Protein AF-A0A3Q9Q1N4-F1 (afdb_monomer)

Foldseek 3Di:
DVQLLVQLVVCCVVPVDDSLVSSQVSCVVVVANGNVRVVVVVVPPPPLPWQKAKEWAWAAAPVGDTDIDIDIDTFSDQLCQLAPQVQLCQDPQSVQWHQDPDSSYTYGPDHHHDPVRSVCSRVVVVVQSRCSRVPVDHGDPPPVVVDPPPPPPPDDDPDDDDDD

pLDDT: mean 85.51, std 15.5, range [40.5, 98.31]

Radius of gyration: 29.73 Å; Cα contacts (8 Å, |Δi|>4): 222; chains: 1; bounding box: 62×70×78 Å

Sequence (164 aa):
MSHIKRQAKAIKKRQGITHIQALNVAAIESGFQNFRHAQNQAEQPNTVPSYPVTLFGPWRDKDGLRGLEALTISLPKPWQEAIPRNRLAHSRYTHYFDIGAEPEMLASKRIHDSQDRARVVVCGAARTLIFAAATGLRESSGHSRAYPRERDHWWDYRSTSGDR

Mean predicted aligned error: 13.8 Å

Solvent-accessible surface area (backbone atoms only — not comparable to full-atom values): 9490 Å² total; per-residue (Å²): 114,71,66,41,60,53,47,12,55,55,44,20,71,74,69,71,51,54,62,69,58,18,32,29,52,30,19,40,80,68,76,28,93,26,41,67,54,44,48,51,59,68,69,43,73,85,66,68,59,69,33,63,36,36,34,37,19,38,20,37,37,92,89,68,54,68,52,70,44,72,49,76,48,75,30,79,51,58,63,58,78,40,49,44,75,92,50,29,69,58,35,98,35,35,43,47,43,44,77,41,97,45,91,49,26,33,31,39,81,53,74,27,70,27,66,67,56,14,45,54,39,43,56,42,26,50,51,52,51,54,48,12,56,76,68,72,52,73,77,62,88,50,73,78,69,78,48,83,81,80,85,72,84,87,79,83,83,83,82,90,82,87,88,133

Structure (mmCIF, N/CA/C/O backbone):
data_AF-A0A3Q9Q1N4-F1
#
_entry.id   AF-A0A3Q9Q1N4-F1
#
loop_
_atom_site.group_PDB
_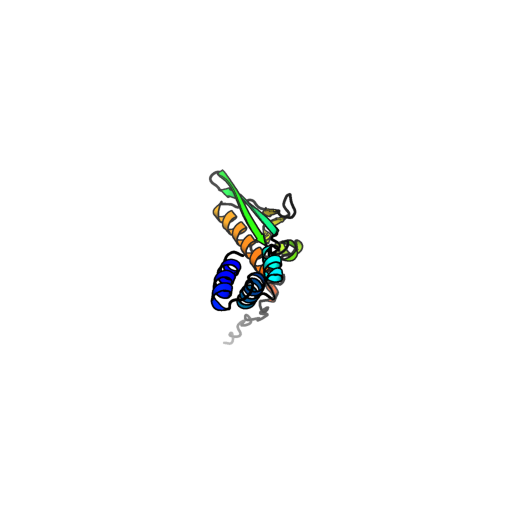atom_site.id
_atom_site.type_symbol
_atom_site.label_atom_id
_atom_site.label_alt_id
_atom_site.label_comp_id
_atom_site.label_asym_id
_atom_site.label_entity_id
_atom_site.label_seq_id
_atom_site.pdbx_PDB_ins_code
_atom_site.Cartn_x
_atom_site.Cartn_y
_atom_site.Cartn_z
_atom_site.occupancy
_atom_site.B_iso_or_equiv
_atom_site.auth_seq_id
_atom_site.auth_comp_id
_atom_site.auth_asym_id
_atom_site.auth_atom_id
_atom_site.pdbx_PDB_model_num
ATOM 1 N N . MET A 1 1 ? -23.160 8.244 19.758 1.00 75.88 1 MET A N 1
ATOM 2 C CA . MET A 1 1 ? -23.793 8.722 21.019 1.00 75.88 1 MET A CA 1
ATOM 3 C C . MET A 1 1 ? -25.280 9.089 20.913 1.00 75.88 1 MET A C 1
ATOM 5 O O . MET A 1 1 ? -25.992 8.942 21.902 1.00 75.88 1 MET A O 1
ATOM 9 N N . SER A 1 2 ? -25.785 9.570 19.768 1.00 81.56 2 SER A N 1
ATOM 10 C CA . SER A 1 2 ? -27.184 10.028 19.623 1.00 81.56 2 SER A CA 1
ATOM 11 C C . SER A 1 2 ? -28.241 8.938 19.877 1.00 81.56 2 SER A C 1
ATOM 13 O O . SER A 1 2 ? -29.259 9.215 20.509 1.00 81.56 2 SER A O 1
ATOM 15 N N . HIS A 1 3 ? -27.980 7.695 19.456 1.00 88.06 3 HIS A N 1
ATOM 16 C CA . HIS A 1 3 ? -28.878 6.550 19.656 1.00 88.06 3 HIS A CA 1
ATOM 17 C C . HIS A 1 3 ? -29.141 6.242 21.142 1.00 88.06 3 HIS A C 1
ATOM 19 O O . HIS A 1 3 ? -30.293 6.246 21.572 1.00 88.06 3 HIS A O 1
ATOM 25 N N . ILE A 1 4 ? -28.078 6.079 21.941 1.00 90.31 4 ILE A N 1
ATOM 26 C CA . ILE A 1 4 ? -28.155 5.754 23.379 1.00 90.31 4 ILE A CA 1
ATOM 27 C C . ILE A 1 4 ? -28.922 6.840 24.147 1.00 90.31 4 ILE A C 1
ATOM 29 O O . ILE A 1 4 ? -29.797 6.540 24.957 1.00 90.31 4 ILE A O 1
ATOM 33 N N . LYS A 1 5 ? -28.667 8.123 23.847 1.00 92.44 5 LYS A N 1
ATOM 34 C CA . LYS A 1 5 ? -29.381 9.249 24.479 1.00 92.44 5 LYS A CA 1
ATOM 35 C C . LYS A 1 5 ? -30.879 9.253 24.146 1.00 92.44 5 LYS A C 1
ATOM 37 O O . LYS A 1 5 ? -31.697 9.586 25.003 1.00 92.44 5 LYS A O 1
ATOM 42 N N . ARG A 1 6 ? -31.253 8.884 22.915 1.00 93.00 6 ARG A N 1
ATOM 43 C CA . ARG A 1 6 ? -32.658 8.771 22.487 1.00 93.00 6 ARG A CA 1
ATOM 44 C C . ARG A 1 6 ? -33.354 7.590 23.167 1.00 93.00 6 ARG A C 1
ATOM 46 O O . ARG A 1 6 ? -34.452 7.760 23.689 1.00 93.00 6 ARG A O 1
ATOM 53 N N . GLN A 1 7 ? -32.697 6.435 23.219 1.00 93.44 7 GLN A N 1
ATOM 54 C CA . GLN A 1 7 ? -33.197 5.229 23.882 1.00 93.44 7 GLN A CA 1
ATOM 55 C C . GLN A 1 7 ? -33.397 5.450 25.389 1.00 93.44 7 GLN A C 1
ATOM 57 O O . GLN A 1 7 ? -34.455 5.127 25.924 1.00 93.44 7 GLN A O 1
ATOM 62 N N . ALA A 1 8 ? -32.468 6.143 26.052 1.00 93.56 8 ALA A N 1
ATOM 63 C CA . ALA A 1 8 ? -32.595 6.505 27.463 1.00 93.56 8 ALA A CA 1
ATOM 64 C C . ALA A 1 8 ? -33.837 7.366 27.765 1.00 93.56 8 ALA A C 1
ATOM 66 O O . ALA A 1 8 ? -34.435 7.227 28.831 1.00 93.56 8 ALA A O 1
ATOM 67 N N . LYS A 1 9 ? -34.278 8.238 26.843 1.00 93.75 9 LYS A N 1
ATOM 68 C CA . LYS A 1 9 ? -35.530 9.006 27.018 1.00 93.75 9 LYS A CA 1
ATOM 69 C C . LYS A 1 9 ? -36.765 8.102 26.994 1.00 93.75 9 LYS A C 1
ATOM 71 O O . LYS A 1 9 ? -37.673 8.303 27.798 1.00 93.75 9 LYS A O 1
ATOM 76 N N . ALA A 1 10 ? -36.787 7.111 26.104 1.00 93.00 10 ALA A N 1
ATOM 77 C CA . ALA A 1 10 ? -37.876 6.140 26.028 1.00 93.00 10 ALA A CA 1
ATOM 78 C C . ALA A 1 10 ? -37.920 5.246 27.280 1.00 93.00 10 ALA A C 1
ATOM 80 O O . ALA A 1 10 ? -38.983 5.078 27.877 1.00 93.00 10 ALA A O 1
ATOM 81 N N . ILE A 1 11 ? -36.761 4.757 27.733 1.00 91.19 11 ILE A N 1
ATOM 82 C CA . ILE A 1 11 ? -36.628 3.925 28.939 1.00 91.19 11 ILE A CA 1
ATOM 83 C C . ILE A 1 11 ? -37.041 4.699 30.192 1.00 91.19 11 ILE A C 1
ATOM 85 O O . ILE A 1 11 ? -37.837 4.195 30.981 1.00 91.19 11 ILE A O 1
ATOM 89 N N . LYS A 1 12 ? -36.587 5.953 30.339 1.00 94.94 12 LYS A N 1
ATOM 90 C CA . LYS A 1 12 ? -36.992 6.837 31.443 1.00 94.94 12 LYS A CA 1
ATOM 91 C C . LYS A 1 12 ? -38.518 6.934 31.547 1.00 94.94 12 LYS A C 1
ATOM 93 O O . LYS A 1 12 ? -39.067 6.804 32.635 1.00 94.94 12 LYS A O 1
ATOM 98 N N . LYS A 1 13 ? -39.203 7.140 30.413 1.00 92.62 13 LYS A N 1
ATOM 99 C CA . LYS A 1 13 ? -40.669 7.254 30.362 1.00 92.62 13 LYS A CA 1
ATOM 100 C C . LYS A 1 13 ? -41.369 5.928 30.680 1.00 92.62 13 LYS A C 1
ATOM 102 O O . LYS A 1 13 ? -42.399 5.941 31.339 1.00 92.62 13 LYS A O 1
ATOM 107 N N . ARG A 1 14 ? -40.822 4.801 30.214 1.00 93.06 14 ARG A N 1
ATOM 108 C CA . ARG A 1 14 ? -41.412 3.465 30.396 1.00 93.06 14 ARG A CA 1
ATOM 109 C C . ARG A 1 14 ? -41.246 2.920 31.816 1.00 93.06 14 ARG A C 1
ATOM 111 O O . ARG A 1 14 ? -42.146 2.253 32.304 1.00 93.06 14 ARG A O 1
ATOM 118 N N . GLN A 1 15 ? -40.094 3.156 32.439 1.00 90.44 15 GLN A N 1
ATOM 119 C CA . GLN A 1 15 ? -39.708 2.516 33.703 1.00 90.44 15 GLN A CA 1
ATOM 120 C C . GLN A 1 15 ? -39.749 3.467 34.908 1.00 90.44 15 GLN A C 1
ATOM 122 O O . GLN A 1 15 ? -39.537 3.025 36.030 1.00 90.44 15 GLN A O 1
ATOM 127 N N . GLY A 1 16 ? -39.978 4.769 34.702 1.00 90.69 16 GLY A N 1
ATOM 128 C CA . GLY A 1 16 ? -40.052 5.750 35.793 1.00 90.69 16 GLY A CA 1
ATOM 129 C C . GLY A 1 16 ? -38.727 5.993 36.529 1.00 90.69 16 GLY A C 1
ATOM 130 O O . GLY A 1 16 ? -38.717 6.619 37.583 1.00 90.69 16 GLY A O 1
ATOM 131 N N . ILE A 1 17 ? -37.605 5.512 35.989 1.00 92.50 17 ILE A N 1
ATOM 132 C CA . ILE A 1 17 ? -36.277 5.624 36.606 1.00 92.50 17 ILE A CA 1
ATOM 133 C C . ILE A 1 17 ? -35.620 6.984 36.344 1.00 92.50 17 ILE A C 1
ATOM 135 O O . ILE A 1 17 ? -36.025 7.750 35.465 1.00 92.50 17 ILE A O 1
ATOM 139 N N . THR A 1 18 ? -34.550 7.290 37.082 1.00 94.06 18 THR A N 1
ATOM 140 C CA . THR A 1 18 ? -33.777 8.520 36.856 1.00 94.06 18 THR A CA 1
ATOM 141 C C . THR A 1 18 ? -33.098 8.507 35.481 1.00 94.06 18 THR A C 1
ATOM 143 O O . THR A 1 18 ? -32.787 7.456 34.919 1.00 94.06 18 THR A O 1
ATOM 146 N N . HIS A 1 19 ? -32.830 9.689 34.914 1.00 92.19 19 HIS A N 1
ATOM 147 C CA . HIS A 1 19 ? -32.224 9.775 33.579 1.00 92.19 19 HIS A CA 1
ATOM 148 C C . HIS A 1 19 ? -30.829 9.130 33.513 1.00 92.19 19 HIS A C 1
ATOM 150 O O . HIS A 1 19 ? -30.496 8.503 32.512 1.00 92.19 19 HIS A O 1
ATOM 156 N N . ILE A 1 20 ? -30.045 9.238 34.591 1.00 92.38 20 ILE A N 1
ATOM 157 C CA . ILE A 1 20 ? -28.706 8.641 34.700 1.00 92.38 20 ILE A CA 1
ATOM 158 C C . ILE A 1 20 ? -28.796 7.109 34.667 1.00 92.38 20 ILE A C 1
ATOM 160 O O . ILE A 1 20 ? -28.056 6.463 33.928 1.00 92.38 20 ILE A O 1
ATOM 164 N N . GLN A 1 21 ? -29.747 6.524 35.402 1.00 93.56 21 GLN A N 1
ATOM 165 C CA . GLN A 1 21 ? -29.999 5.081 35.357 1.00 93.56 21 GLN A CA 1
ATOM 166 C C . GLN A 1 21 ? -30.467 4.644 33.965 1.00 93.56 21 GLN A C 1
ATOM 168 O O . GLN A 1 21 ? -29.947 3.671 33.428 1.00 93.56 21 GLN A O 1
ATOM 173 N N . ALA A 1 22 ? -31.365 5.404 33.332 1.00 95.12 22 ALA A N 1
ATOM 174 C CA . ALA A 1 22 ? -31.833 5.107 31.980 1.00 95.12 22 ALA A CA 1
ATOM 175 C C . ALA A 1 22 ? -30.711 5.151 30.926 1.00 95.12 22 ALA A C 1
ATOM 177 O O . ALA A 1 22 ? -30.739 4.368 29.980 1.00 95.12 22 ALA A O 1
ATOM 178 N N . LEU A 1 23 ? -29.714 6.031 31.083 1.00 94.75 23 LEU A N 1
ATOM 179 C CA . LEU A 1 23 ? -28.527 6.066 30.220 1.00 94.75 23 LEU A CA 1
ATOM 180 C C . LEU A 1 23 ? -27.662 4.814 30.382 1.00 94.75 23 LEU A C 1
ATOM 182 O O . LE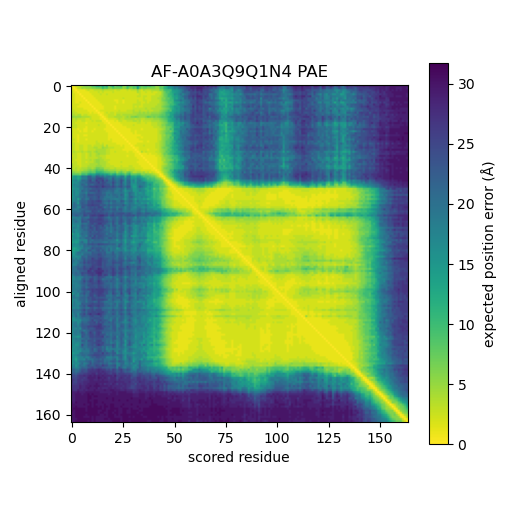U A 1 23 ? -27.192 4.277 29.382 1.00 94.75 23 LEU A O 1
ATOM 186 N N . ASN A 1 24 ? -27.478 4.333 31.615 1.00 94.38 24 ASN A N 1
ATOM 187 C CA . ASN A 1 24 ? -26.752 3.088 31.864 1.00 94.38 24 ASN A CA 1
ATOM 188 C C . ASN A 1 24 ? -27.489 1.878 31.283 1.00 94.38 24 ASN A C 1
ATOM 190 O O . ASN A 1 24 ? -26.862 1.079 30.598 1.00 94.38 24 ASN A O 1
ATOM 194 N N . VAL A 1 25 ? -28.807 1.781 31.478 1.00 94.12 25 VAL A N 1
ATOM 195 C CA . VAL A 1 25 ? -29.623 0.700 30.899 1.00 94.12 25 VAL A CA 1
ATOM 196 C C . VAL A 1 25 ? -29.559 0.731 29.370 1.00 94.12 25 VAL A C 1
ATOM 198 O O . VAL A 1 25 ? -29.261 -0.286 28.756 1.00 94.12 25 VAL A O 1
ATOM 201 N N . ALA A 1 26 ? -29.728 1.903 28.747 1.00 94.75 26 ALA A N 1
ATOM 202 C CA . ALA A 1 26 ? -29.617 2.049 27.293 1.00 94.75 26 ALA A CA 1
ATOM 203 C C . ALA A 1 26 ? -28.226 1.667 26.757 1.00 94.75 26 ALA A C 1
ATOM 205 O O . ALA A 1 26 ? -28.109 1.107 25.667 1.00 94.75 26 ALA A O 1
ATOM 206 N N . ALA A 1 27 ? -27.163 1.990 27.501 1.00 93.44 27 ALA A N 1
ATOM 207 C CA . ALA A 1 27 ? -25.799 1.623 27.140 1.00 93.44 27 ALA A CA 1
ATOM 208 C C . ALA A 1 27 ? -25.581 0.104 27.228 1.00 93.44 27 ALA A C 1
ATOM 210 O O . ALA A 1 27 ? -25.001 -0.465 26.306 1.00 93.44 27 ALA A O 1
ATOM 211 N N . ILE A 1 28 ? -26.107 -0.546 28.270 1.00 93.75 28 ILE A N 1
ATOM 212 C CA . ILE A 1 28 ? -26.064 -2.006 28.439 1.00 93.75 28 ILE A CA 1
ATOM 213 C C . ILE A 1 28 ? -26.848 -2.715 27.333 1.00 93.75 28 ILE A C 1
ATOM 215 O O . ILE A 1 28 ? -26.313 -3.620 26.699 1.00 93.75 28 ILE A O 1
ATOM 219 N N . GLU A 1 29 ? -28.059 -2.251 27.016 1.00 93.00 29 GLU A N 1
ATOM 220 C CA . GLU A 1 29 ? -28.855 -2.766 25.888 1.00 93.00 29 GLU A CA 1
ATOM 221 C C . GLU A 1 29 ? -28.150 -2.584 24.532 1.00 93.00 29 GLU A C 1
ATOM 223 O O . GLU A 1 29 ? -28.404 -3.335 23.595 1.00 93.00 29 GLU A O 1
ATOM 228 N N . SER A 1 30 ? -27.247 -1.605 24.426 1.00 88.31 30 SER A N 1
ATOM 229 C CA . SER A 1 30 ? -26.423 -1.362 23.235 1.00 88.31 30 SER A CA 1
ATOM 230 C C . SER A 1 30 ? -25.083 -2.119 23.249 1.00 88.31 30 SER A C 1
ATOM 232 O O . SER A 1 30 ? -24.252 -1.876 22.378 1.00 88.31 30 SER A O 1
ATOM 234 N N . GLY A 1 31 ? -24.847 -3.007 24.224 1.00 89.00 31 GLY A N 1
ATOM 235 C CA . GLY A 1 31 ? -23.641 -3.841 24.313 1.00 89.00 31 GLY A CA 1
ATOM 236 C C . GLY A 1 31 ? -22.452 -3.217 25.054 1.00 89.00 31 GLY A C 1
ATOM 237 O O . GLY A 1 31 ? -21.351 -3.759 25.004 1.00 89.00 31 GLY A O 1
ATOM 238 N N . PHE A 1 32 ? -22.637 -2.094 25.752 1.00 90.94 32 PHE A N 1
ATOM 239 C CA . PHE A 1 32 ? -21.587 -1.466 26.561 1.00 90.94 32 PHE A CA 1
ATOM 240 C C . PHE A 1 32 ? -21.735 -1.822 28.041 1.00 90.94 32 PHE A C 1
ATOM 242 O O . PHE A 1 32 ? -22.837 -1.986 28.544 1.00 90.94 32 PHE A O 1
ATOM 249 N N . GLN A 1 33 ? -20.636 -1.840 28.794 1.00 91.00 33 GLN A N 1
ATOM 250 C CA . GLN A 1 33 ? -20.694 -2.152 30.227 1.00 91.00 33 GLN A CA 1
ATOM 251 C C . GLN A 1 33 ? -21.479 -1.107 31.049 1.00 91.00 33 GLN A C 1
ATOM 253 O O . GLN A 1 33 ? -22.135 -1.445 32.030 1.00 91.00 33 GLN A O 1
ATOM 258 N N . ASN A 1 34 ? -21.390 0.173 30.675 1.00 93.31 34 ASN A N 1
ATOM 259 C CA . ASN A 1 34 ? -22.136 1.289 31.264 1.00 93.31 34 ASN A CA 1
ATOM 260 C C . ASN A 1 34 ? -22.062 2.524 30.342 1.00 93.31 34 ASN A C 1
ATOM 262 O O . ASN A 1 34 ? -21.364 2.514 29.323 1.00 93.31 34 ASN A O 1
ATOM 266 N N . PHE A 1 35 ? -22.762 3.610 30.690 1.00 90.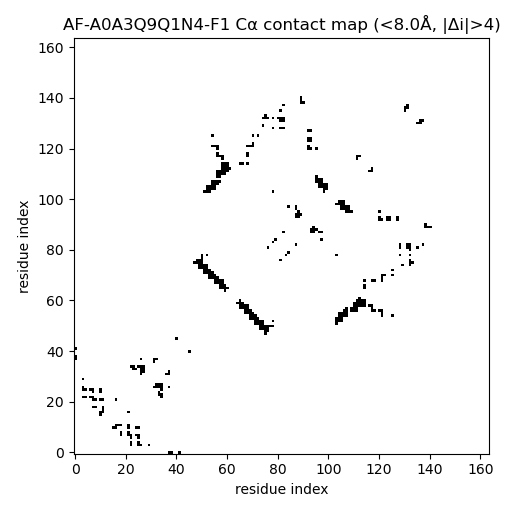50 35 PHE A N 1
ATOM 267 C CA . PHE A 1 35 ? -22.778 4.827 29.870 1.00 90.50 35 PHE A CA 1
ATOM 268 C C . PHE A 1 35 ? -21.397 5.488 29.758 1.00 90.50 35 PHE A C 1
ATOM 270 O O . PHE A 1 35 ? -21.043 5.979 28.689 1.00 90.50 35 PHE A O 1
ATOM 277 N N . ARG A 1 36 ? -20.584 5.440 30.822 1.00 90.69 36 ARG A N 1
ATOM 278 C CA . ARG A 1 36 ? -19.209 5.962 30.808 1.00 90.69 36 ARG A CA 1
ATOM 279 C C . ARG A 1 36 ? -18.303 5.145 29.885 1.00 90.69 36 ARG A C 1
ATOM 281 O O . ARG A 1 36 ? -17.511 5.724 29.161 1.00 90.69 36 ARG A O 1
ATOM 288 N N . HIS A 1 37 ? -18.456 3.823 29.850 1.00 88.81 37 HIS A N 1
ATOM 289 C CA . HIS A 1 37 ? -17.760 2.937 28.919 1.00 88.81 37 HIS A CA 1
ATOM 290 C C . HIS A 1 37 ? -18.155 3.244 27.472 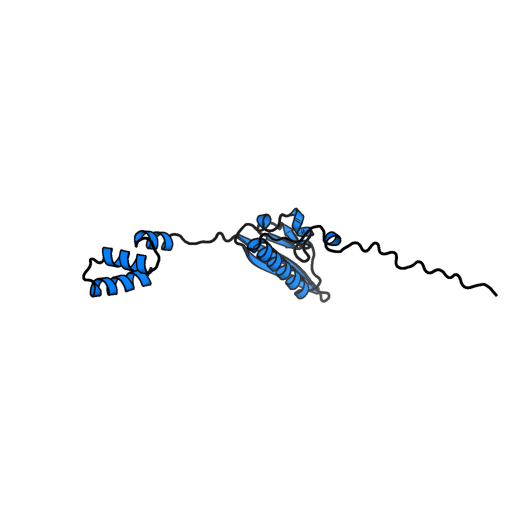1.00 88.81 37 HIS A C 1
ATOM 292 O O . HIS A 1 37 ? -17.288 3.372 26.615 1.00 88.81 37 HIS A O 1
ATOM 298 N N . ALA A 1 38 ? -19.450 3.443 27.208 1.00 87.50 38 ALA A N 1
ATOM 299 C CA . ALA A 1 38 ? -19.917 3.867 25.894 1.00 87.50 38 ALA A CA 1
ATOM 300 C C . ALA A 1 38 ? -19.317 5.223 25.491 1.00 87.50 38 ALA A C 1
ATOM 302 O O . ALA A 1 38 ? -18.894 5.393 24.351 1.00 87.50 38 ALA A O 1
ATOM 303 N N . GLN A 1 39 ? -19.273 6.185 26.419 1.00 88.56 39 GLN A N 1
ATOM 304 C CA . GLN A 1 39 ? -18.685 7.505 26.193 1.00 88.56 39 GLN A CA 1
ATOM 305 C C . GLN A 1 39 ? -17.183 7.408 25.910 1.00 88.56 39 GLN A C 1
ATOM 307 O O . GLN A 1 39 ? -16.740 7.914 24.886 1.00 88.56 39 GLN A O 1
ATOM 312 N N . ASN A 1 40 ? -16.436 6.667 26.728 1.00 85.75 40 ASN A N 1
ATOM 313 C CA . ASN A 1 40 ? -15.012 6.425 26.524 1.00 85.75 40 ASN A CA 1
ATOM 314 C C . ASN A 1 40 ? -14.732 5.758 25.168 1.00 85.75 40 ASN A C 1
ATOM 316 O O . ASN A 1 40 ? -13.796 6.155 24.493 1.00 85.75 40 ASN A O 1
ATOM 320 N N . GLN A 1 41 ? -15.543 4.787 24.732 1.00 82.19 41 GLN A N 1
ATOM 321 C CA . GLN A 1 41 ? -15.380 4.165 23.410 1.00 82.19 41 GLN A CA 1
ATOM 322 C C . GLN A 1 41 ? -15.793 5.071 22.242 1.00 82.19 41 GLN A C 1
ATOM 324 O O . GLN A 1 41 ? -15.348 4.861 21.121 1.00 82.19 41 GLN A O 1
ATOM 329 N N . ALA A 1 42 ? -16.657 6.061 22.473 1.00 79.25 42 ALA A N 1
ATOM 330 C CA . ALA A 1 42 ? -16.993 7.060 21.461 1.00 79.25 42 ALA A CA 1
ATOM 331 C C . ALA A 1 42 ? -15.954 8.190 21.384 1.00 79.25 42 ALA A C 1
ATOM 333 O O . ALA A 1 42 ? -15.821 8.818 20.336 1.00 79.25 42 ALA A O 1
ATOM 334 N N . GLU A 1 43 ? -15.268 8.467 22.494 1.00 75.56 43 GLU A N 1
ATOM 335 C CA . GLU A 1 43 ? -14.196 9.461 22.609 1.00 75.56 43 GLU A CA 1
ATOM 336 C C . GLU A 1 43 ? -12.827 8.888 22.238 1.00 75.56 43 GLU A C 1
ATOM 338 O O . GLU A 1 43 ? -11.964 9.638 21.794 1.00 75.56 43 GLU A O 1
ATOM 343 N N . GLN A 1 44 ? -12.629 7.575 22.368 1.00 65.75 44 GLN A N 1
ATOM 344 C CA . GLN A 1 44 ? -11.519 6.879 21.736 1.00 65.75 44 GLN A CA 1
ATOM 345 C C . GLN A 1 44 ? -11.838 6.762 20.248 1.00 65.75 44 GLN A C 1
ATOM 347 O O . GLN A 1 44 ? -12.706 5.969 19.872 1.00 65.75 44 GLN A O 1
ATOM 352 N N . PRO A 1 45 ? -11.165 7.513 19.361 1.00 57.19 45 PRO A N 1
ATOM 353 C CA . PRO A 1 45 ? -11.184 7.122 17.974 1.00 57.19 45 PRO A CA 1
ATOM 354 C C . PRO A 1 45 ? -10.595 5.711 17.932 1.00 57.19 45 PRO A C 1
ATOM 356 O O . PRO A 1 45 ? -9.431 5.501 18.267 1.00 57.19 45 PRO A O 1
ATOM 359 N N . ASN A 1 46 ? -11.380 4.732 17.486 1.00 55.91 46 ASN A N 1
ATOM 360 C CA . ASN A 1 46 ? -10.832 3.525 16.874 1.00 55.91 46 ASN A CA 1
ATOM 361 C C . ASN A 1 46 ? -10.136 3.938 15.562 1.00 55.91 46 ASN A C 1
ATOM 363 O O . ASN A 1 46 ? -10.504 3.503 14.474 1.00 55.91 46 ASN A O 1
ATOM 367 N N . THR A 1 47 ? -9.159 4.845 15.634 1.00 61.38 47 THR A N 1
ATOM 368 C CA . THR A 1 47 ? -8.189 5.083 14.579 1.00 61.38 47 THR A CA 1
ATOM 369 C C . THR A 1 47 ? -7.305 3.862 14.596 1.00 61.38 47 THR A C 1
ATOM 371 O O . THR A 1 47 ? -6.283 3.820 15.278 1.00 61.38 47 THR A O 1
ATOM 374 N N . VAL A 1 48 ? -7.752 2.832 13.879 1.00 67.62 48 VAL A N 1
ATOM 375 C CA . VAL A 1 48 ? -6.855 1.786 13.413 1.00 67.62 48 VAL A CA 1
ATOM 376 C C . VAL A 1 48 ? -5.654 2.520 12.812 1.00 67.62 48 VAL A C 1
ATOM 378 O O . VAL A 1 48 ? -5.869 3.375 11.944 1.00 67.62 48 VAL A O 1
ATOM 381 N N . PRO A 1 49 ? -4.428 2.280 13.306 1.00 74.69 49 PRO A N 1
ATOM 382 C CA . PRO A 1 49 ? -3.241 2.917 12.766 1.00 74.69 49 PRO A CA 1
ATOM 383 C C . PRO A 1 49 ? -3.227 2.772 11.241 1.00 74.69 49 PRO A C 1
ATOM 385 O O . PRO A 1 49 ? -3.317 1.665 10.715 1.00 74.69 49 PRO A O 1
ATOM 388 N N . SER A 1 50 ? -3.207 3.903 10.537 1.00 88.19 50 SER A N 1
ATOM 389 C CA . SER A 1 50 ? -3.241 3.956 9.078 1.00 88.19 50 SER A CA 1
ATOM 390 C C . SER A 1 50 ? -1.918 4.518 8.594 1.00 88.19 50 SER A C 1
ATOM 392 O O . SER A 1 50 ? -1.631 5.696 8.791 1.00 88.19 50 SER A O 1
ATOM 394 N N . TYR A 1 51 ? -1.134 3.675 7.939 1.00 94.56 51 TYR A N 1
ATOM 395 C CA . TYR A 1 51 ? 0.178 4.006 7.408 1.00 94.56 51 TYR A CA 1
ATOM 396 C C . TYR A 1 51 ? 0.047 4.206 5.897 1.00 94.56 51 TYR A C 1
ATOM 398 O O . TYR A 1 51 ? -0.136 3.219 5.173 1.00 94.56 51 TYR A O 1
ATOM 406 N N . PRO A 1 52 ? 0.060 5.456 5.403 1.00 96.19 52 PRO A N 1
ATOM 407 C CA . PRO A 1 52 ? 0.009 5.708 3.974 1.00 96.19 52 PRO A CA 1
ATOM 408 C C . PRO A 1 52 ? 1.314 5.252 3.317 1.00 96.19 52 PRO A C 1
ATOM 410 O O . PRO A 1 52 ? 2.397 5.433 3.866 1.00 96.19 52 PRO A O 1
ATOM 413 N N . VAL A 1 53 ? 1.214 4.684 2.121 1.00 97.00 53 VAL A N 1
ATOM 414 C CA . VAL A 1 53 ? 2.358 4.424 1.243 1.00 97.00 53 VAL A CA 1
ATOM 415 C C . VAL A 1 53 ? 2.001 4.863 -0.169 1.00 97.00 53 VAL A C 1
ATOM 417 O O . VAL A 1 53 ? 0.920 4.544 -0.668 1.00 97.00 53 VAL A O 1
ATOM 420 N N . THR A 1 54 ? 2.896 5.615 -0.809 1.00 98.31 54 THR A N 1
ATOM 421 C CA . THR A 1 54 ? 2.692 6.121 -2.170 1.00 98.31 54 THR A CA 1
ATOM 422 C C . THR A 1 54 ? 3.629 5.427 -3.142 1.00 98.31 54 THR A C 1
ATOM 424 O O . THR A 1 54 ? 4.844 5.441 -2.966 1.00 98.31 54 THR A O 1
ATOM 427 N N . LEU A 1 55 ? 3.059 4.820 -4.178 1.00 98.06 55 LEU A N 1
ATOM 428 C CA . LEU A 1 55 ? 3.781 4.137 -5.242 1.00 98.06 55 LEU A CA 1
ATOM 429 C C . LEU A 1 55 ? 3.862 5.030 -6.477 1.00 98.06 55 LEU A C 1
ATOM 431 O O . LEU A 1 55 ? 2.841 5.550 -6.919 1.00 98.06 55 LEU A O 1
ATOM 435 N N . PHE A 1 56 ? 5.051 5.139 -7.060 1.00 98.31 56 PHE A N 1
ATOM 436 C CA . PHE A 1 56 ? 5.330 5.957 -8.237 1.00 98.31 56 PHE A CA 1
ATOM 437 C C . PHE A 1 56 ? 5.840 5.106 -9.403 1.00 98.31 56 PHE A C 1
ATOM 439 O O . PHE A 1 56 ? 6.827 4.382 -9.271 1.00 98.31 56 PHE A O 1
ATOM 446 N N . GLY A 1 57 ? 5.194 5.221 -10.561 1.00 97.94 57 GLY A N 1
ATOM 447 C CA . GLY A 1 57 ? 5.559 4.550 -11.806 1.00 97.94 57 GLY A CA 1
ATOM 448 C C . GLY A 1 57 ? 5.738 5.557 -12.943 1.00 97.94 57 GLY A C 1
ATOM 449 O O . GLY A 1 57 ? 4.744 5.911 -13.581 1.00 97.94 57 GLY A O 1
ATOM 450 N N . PRO A 1 58 ? 6.966 6.037 -13.220 1.00 97.88 58 PRO A N 1
ATOM 451 C CA . PRO A 1 58 ? 7.215 6.887 -14.373 1.00 97.88 58 PRO A CA 1
ATOM 452 C C . PRO A 1 58 ? 7.034 6.083 -15.662 1.00 97.88 58 PRO A C 1
ATOM 454 O O . PRO A 1 58 ? 7.371 4.897 -15.727 1.00 97.88 58 PRO A O 1
ATOM 457 N N . TRP A 1 59 ? 6.530 6.734 -16.703 1.00 98.25 59 TRP A N 1
ATOM 458 C CA . TRP A 1 59 ? 6.344 6.122 -18.011 1.00 98.25 59 TRP A CA 1
ATOM 459 C C . TRP A 1 59 ? 6.651 7.086 -19.147 1.00 98.25 59 TRP A C 1
ATOM 461 O O . TRP A 1 59 ? 6.586 8.308 -18.996 1.00 98.25 59 TRP A O 1
ATOM 471 N N . ARG A 1 60 ? 6.999 6.507 -20.291 1.00 97.56 60 ARG A N 1
ATOM 472 C CA . ARG A 1 60 ? 7.226 7.194 -21.552 1.00 97.56 60 ARG A CA 1
ATOM 473 C C . ARG A 1 60 ? 6.834 6.264 -22.691 1.00 97.56 60 ARG A C 1
ATOM 475 O O . ARG A 1 60 ? 7.345 5.150 -22.752 1.00 97.56 60 ARG A O 1
ATOM 482 N N . ASP A 1 61 ? 5.960 6.728 -23.571 1.00 95.25 61 ASP A N 1
ATOM 483 C CA . ASP A 1 61 ? 5.587 5.982 -24.766 1.00 95.25 61 ASP A CA 1
ATOM 484 C C . ASP A 1 61 ? 6.545 6.242 -25.940 1.00 95.25 61 ASP A C 1
ATOM 486 O O . ASP A 1 61 ? 7.474 7.058 -25.880 1.00 95.25 61 ASP A O 1
ATOM 490 N N . LYS A 1 62 ? 6.322 5.495 -27.022 1.00 91.81 62 LYS A N 1
ATOM 491 C CA . LYS A 1 62 ? 7.065 5.627 -28.280 1.00 91.81 62 LYS A CA 1
ATOM 492 C C . LYS A 1 62 ? 6.756 6.929 -29.028 1.00 91.81 62 LYS A C 1
ATOM 494 O O . LYS A 1 62 ? 7.604 7.397 -29.781 1.00 91.81 62 LYS A O 1
ATOM 499 N N . ASP A 1 63 ? 5.571 7.496 -28.809 1.00 92.38 63 ASP A N 1
ATOM 500 C CA . ASP A 1 63 ? 5.079 8.708 -29.468 1.00 92.38 63 ASP A CA 1
ATOM 501 C C . ASP A 1 63 ? 5.628 9.982 -28.786 1.00 92.38 63 ASP A C 1
ATOM 503 O O . ASP A 1 63 ? 5.449 11.099 -29.266 1.00 92.38 63 ASP A O 1
ATOM 507 N N . GLY A 1 64 ? 6.377 9.810 -27.691 1.00 90.12 64 GLY A N 1
ATOM 508 C CA . GLY A 1 64 ? 7.079 10.859 -26.963 1.00 90.12 64 GLY A CA 1
ATOM 509 C C . GLY A 1 64 ? 6.312 11.405 -25.760 1.00 90.12 64 GLY A C 1
ATOM 510 O O . GLY A 1 64 ? 6.872 12.226 -25.024 1.00 90.12 64 GLY A O 1
ATOM 511 N N . LEU A 1 65 ? 5.084 10.940 -25.511 1.00 95.44 65 LEU A N 1
ATOM 512 C CA . LEU A 1 65 ? 4.353 11.264 -24.294 1.00 95.44 65 LEU A CA 1
ATOM 513 C C . LEU A 1 65 ? 5.036 10.609 -23.100 1.00 95.44 65 LEU A C 1
ATOM 515 O O . LEU A 1 65 ? 5.635 9.535 -23.171 1.00 95.44 65 LEU A O 1
ATOM 519 N N . ARG A 1 66 ? 4.955 11.291 -21.967 1.00 96.94 66 ARG A N 1
ATOM 520 C CA . ARG A 1 66 ? 5.545 10.848 -20.711 1.00 96.94 66 ARG A CA 1
ATOM 521 C C . ARG A 1 66 ? 4.679 11.296 -19.555 1.00 96.94 66 ARG A C 1
ATOM 523 O O . ARG A 1 66 ? 4.008 12.322 -19.640 1.00 96.94 66 ARG A O 1
ATOM 530 N N . GLY A 1 67 ? 4.761 10.564 -18.459 1.00 97.31 67 GLY A N 1
ATOM 531 C CA . GLY A 1 67 ? 4.010 10.880 -17.261 1.00 97.31 67 GLY A CA 1
ATOM 532 C C . GLY A 1 67 ? 4.491 10.101 -16.052 1.00 97.31 67 GLY A C 1
ATOM 533 O O . GLY A 1 67 ? 5.498 9.390 -16.084 1.00 97.31 67 GLY A O 1
ATOM 534 N N . LEU A 1 68 ? 3.750 10.275 -14.966 1.00 97.50 68 LEU A N 1
ATOM 535 C CA . LEU A 1 68 ? 4.000 9.635 -13.689 1.00 97.50 68 LEU A CA 1
ATOM 536 C C . LEU A 1 68 ? 2.673 9.112 -13.158 1.00 97.50 68 LEU A C 1
ATOM 538 O O . LEU A 1 68 ? 1.795 9.899 -12.814 1.00 97.50 68 LEU A O 1
ATOM 542 N N . GLU A 1 69 ? 2.535 7.794 -13.076 1.00 98.19 69 GLU A N 1
ATOM 543 C CA . GLU A 1 69 ? 1.428 7.208 -12.330 1.00 98.19 69 GLU A CA 1
ATOM 544 C C . GLU A 1 69 ? 1.784 7.213 -10.845 1.00 98.19 69 GLU A C 1
ATOM 546 O O . GLU A 1 69 ? 2.864 6.757 -10.463 1.00 98.19 69 GLU A O 1
ATOM 551 N N . ALA A 1 70 ? 0.877 7.717 -10.013 1.00 98.06 70 ALA A N 1
ATOM 552 C CA . ALA A 1 70 ? 1.025 7.739 -8.566 1.00 98.06 70 ALA A CA 1
ATOM 553 C C . ALA A 1 70 ? -0.221 7.138 -7.909 1.00 98.06 70 ALA A C 1
ATOM 555 O O . ALA A 1 70 ? -1.345 7.459 -8.293 1.00 98.06 70 ALA A O 1
ATOM 556 N N . LEU A 1 71 ? -0.025 6.269 -6.918 1.00 98.31 71 LEU A N 1
ATOM 557 C CA . LEU A 1 71 ? -1.112 5.674 -6.145 1.00 98.31 71 LEU A CA 1
ATOM 558 C C . LEU A 1 71 ? -0.747 5.637 -4.667 1.00 98.31 71 LEU A C 1
ATOM 560 O O . LEU A 1 71 ? 0.239 5.006 -4.291 1.00 98.31 71 LEU A O 1
ATOM 564 N N . THR A 1 72 ? -1.577 6.258 -3.835 1.00 98.06 72 THR A N 1
ATOM 565 C CA . THR A 1 72 ? -1.463 6.189 -2.376 1.00 98.06 72 THR A CA 1
ATOM 566 C C . THR A 1 72 ? -2.475 5.194 -1.822 1.00 98.06 72 THR A C 1
ATOM 568 O O . THR A 1 72 ? -3.657 5.246 -2.157 1.00 98.06 72 THR A O 1
ATOM 571 N N . ILE A 1 73 ? -2.009 4.289 -0.965 1.00 96.56 73 ILE A N 1
ATOM 572 C CA . ILE A 1 73 ? -2.840 3.323 -0.237 1.00 96.56 73 ILE A CA 1
ATOM 573 C C . ILE A 1 73 ? -2.568 3.438 1.260 1.00 96.56 73 ILE A C 1
ATOM 575 O O . ILE A 1 73 ? -1.459 3.781 1.664 1.00 96.56 73 ILE A O 1
ATOM 579 N N . SER A 1 74 ? -3.562 3.105 2.077 1.00 95.56 74 SER A N 1
ATOM 580 C CA . SER A 1 74 ? -3.421 3.032 3.532 1.00 95.56 74 SER A CA 1
ATOM 581 C C . SER A 1 74 ? -3.288 1.584 3.984 1.00 95.56 74 SER A C 1
ATOM 583 O O . SER A 1 74 ? -4.095 0.736 3.600 1.00 95.56 74 SER A O 1
ATOM 585 N N . LEU A 1 75 ? -2.291 1.304 4.819 1.00 94.19 75 LEU A N 1
ATOM 586 C CA . LEU A 1 75 ? -2.044 -0.014 5.399 1.00 94.19 75 LEU A CA 1
ATOM 587 C C . LEU A 1 75 ? -2.265 0.007 6.920 1.00 94.19 75 LEU A C 1
ATOM 589 O O . LEU A 1 75 ? -2.049 1.041 7.546 1.00 94.19 75 LEU A O 1
ATOM 593 N N . PRO A 1 76 ? -2.638 -1.125 7.545 1.00 91.69 76 PRO A N 1
ATOM 594 C CA . PRO A 1 76 ? -2.800 -1.221 9.002 1.00 91.69 76 PRO A CA 1
ATOM 595 C C . PRO A 1 76 ? -1.469 -1.219 9.779 1.00 91.69 76 PRO A C 1
ATOM 597 O O . PRO A 1 76 ? -1.466 -1.186 11.006 1.00 91.69 76 PRO A O 1
ATOM 600 N N . LYS A 1 77 ? -0.340 -1.315 9.069 1.00 91.56 77 LYS A N 1
ATOM 601 C CA . LYS A 1 77 ? 1.036 -1.322 9.586 1.00 91.56 77 LYS A CA 1
ATOM 602 C C . LYS A 1 77 ? 1.991 -0.740 8.534 1.00 91.56 77 LYS A C 1
ATOM 604 O O . LYS A 1 77 ? 1.618 -0.741 7.355 1.00 91.56 77 LYS A O 1
ATOM 609 N N . PRO A 1 78 ? 3.203 -0.288 8.904 1.00 93.38 78 PRO A N 1
ATOM 610 C CA . PRO A 1 78 ? 4.217 0.139 7.944 1.00 93.38 78 PRO A CA 1
ATOM 611 C C . PRO A 1 78 ? 4.457 -0.925 6.867 1.00 93.38 78 PRO A C 1
ATOM 613 O O . PRO A 1 78 ? 4.515 -2.126 7.154 1.00 93.38 78 PRO A O 1
ATOM 616 N N . TRP A 1 79 ? 4.608 -0.508 5.609 1.00 93.56 79 TRP A N 1
ATOM 617 C CA . TRP A 1 79 ? 4.753 -1.453 4.496 1.00 93.56 79 TRP A CA 1
ATOM 618 C C . TRP A 1 79 ? 6.003 -2.337 4.647 1.00 93.56 79 TRP A C 1
ATOM 620 O O . TRP A 1 79 ? 5.994 -3.485 4.206 1.00 93.56 79 TRP A O 1
ATOM 630 N N . GLN A 1 80 ? 7.040 -1.839 5.325 1.00 92.69 80 GLN A N 1
ATOM 631 C CA . GLN A 1 80 ? 8.289 -2.542 5.625 1.00 92.69 80 GLN A CA 1
ATOM 632 C C . GLN A 1 80 ? 8.061 -3.781 6.502 1.00 92.69 80 GLN A C 1
ATOM 634 O O . GLN A 1 80 ? 8.794 -4.766 6.388 1.00 92.69 80 GLN A O 1
ATOM 639 N N . GLU A 1 81 ? 7.036 -3.752 7.356 1.00 91.69 81 GLU A N 1
ATOM 640 C CA . GLU A 1 81 ? 6.635 -4.899 8.174 1.00 91.69 81 GLU A CA 1
ATOM 641 C C . GLU A 1 81 ? 5.827 -5.919 7.368 1.00 91.69 81 GLU A C 1
ATOM 643 O O . GLU A 1 81 ? 5.903 -7.122 7.621 1.00 91.69 81 GLU A O 1
ATOM 648 N N . ALA A 1 82 ? 5.054 -5.458 6.378 1.00 90.19 82 ALA A N 1
ATOM 649 C CA . ALA A 1 82 ? 4.334 -6.341 5.466 1.00 90.19 82 ALA A CA 1
ATOM 650 C C . ALA A 1 82 ? 5.299 -7.053 4.504 1.00 90.19 82 ALA A C 1
ATOM 652 O O . ALA A 1 82 ? 5.245 -8.274 4.342 1.00 90.19 82 ALA A O 1
ATOM 653 N N . ILE A 1 83 ? 6.210 -6.299 3.884 1.00 89.81 83 ILE A N 1
ATOM 654 C CA . ILE A 1 83 ? 7.218 -6.800 2.951 1.00 89.81 83 ILE A CA 1
ATOM 655 C C . ILE A 1 83 ? 8.559 -6.126 3.265 1.00 89.81 83 ILE A C 1
ATOM 657 O O . ILE A 1 83 ? 8.757 -4.962 2.916 1.00 89.81 83 ILE A O 1
ATOM 661 N N . PRO A 1 84 ? 9.520 -6.854 3.864 1.00 87.88 84 PRO A N 1
ATOM 662 C CA . PRO A 1 84 ? 10.859 -6.326 4.088 1.00 87.88 84 PRO A CA 1
ATOM 663 C C . PRO A 1 84 ? 11.518 -5.900 2.774 1.00 87.88 84 PRO A C 1
ATOM 665 O O . PRO A 1 84 ? 11.352 -6.562 1.747 1.00 87.88 84 PRO A O 1
ATOM 668 N N . ARG A 1 85 ? 12.338 -4.844 2.809 1.00 85.62 85 ARG A N 1
ATOM 669 C CA . ARG A 1 85 ? 12.988 -4.270 1.616 1.00 85.62 85 ARG A CA 1
ATOM 670 C C . ARG A 1 85 ? 13.693 -5.316 0.742 1.00 85.62 85 ARG A C 1
ATOM 672 O O . ARG A 1 85 ? 13.504 -5.339 -0.469 1.00 85.62 85 ARG A O 1
ATOM 679 N N . ASN A 1 86 ? 14.450 -6.231 1.351 1.00 83.94 86 ASN A N 1
ATOM 680 C CA . ASN A 1 86 ? 15.170 -7.297 0.640 1.00 83.94 86 ASN A CA 1
ATOM 681 C C . ASN A 1 86 ? 14.252 -8.322 -0.060 1.00 83.94 86 ASN A C 1
ATOM 683 O O . ASN A 1 86 ? 14.726 -9.124 -0.860 1.00 83.94 86 ASN A O 1
ATOM 687 N N . ARG A 1 87 ? 12.946 -8.315 0.232 1.00 83.88 87 ARG A N 1
ATOM 688 C CA . ARG A 1 87 ? 11.932 -9.175 -0.391 1.00 83.88 87 ARG A CA 1
ATOM 689 C C . ARG A 1 87 ? 11.141 -8.482 -1.491 1.00 83.88 87 ARG A C 1
ATOM 691 O O . ARG A 1 87 ? 10.463 -9.186 -2.236 1.00 83.88 87 ARG A O 1
ATOM 698 N N . LEU A 1 88 ? 11.268 -7.162 -1.660 1.00 85.12 88 LEU A N 1
ATOM 699 C CA . LEU A 1 88 ? 10.629 -6.452 -2.773 1.00 85.12 88 LEU A CA 1
ATOM 700 C C . LEU A 1 88 ? 11.011 -7.076 -4.119 1.00 85.12 88 LEU A C 1
ATOM 702 O O . LEU A 1 88 ? 10.156 -7.218 -4.985 1.00 85.12 88 LEU A O 1
ATOM 706 N N . ALA A 1 89 ? 12.258 -7.533 -4.260 1.00 83.31 89 ALA A N 1
ATOM 707 C CA . ALA A 1 89 ? 12.780 -8.162 -5.471 1.00 83.31 89 ALA A CA 1
ATOM 708 C C . ALA A 1 89 ? 12.090 -9.480 -5.870 1.00 83.31 89 ALA A C 1
ATOM 710 O O . ALA A 1 89 ? 12.268 -9.928 -6.998 1.00 83.31 89 ALA A O 1
ATOM 711 N N . HIS A 1 90 ? 11.345 -10.124 -4.969 1.00 80.31 90 HIS A N 1
ATOM 712 C CA . HIS A 1 90 ? 10.826 -11.473 -5.206 1.00 80.31 90 HIS A CA 1
ATOM 713 C C . HIS A 1 90 ? 9.393 -11.504 -5.725 1.00 80.31 90 HIS A C 1
ATOM 715 O O . HIS A 1 90 ? 8.985 -12.545 -6.228 1.00 80.31 90 HIS A O 1
ATOM 721 N N . SER A 1 91 ? 8.648 -10.398 -5.624 1.00 81.56 91 SER A N 1
ATOM 722 C CA . SER A 1 91 ? 7.276 -10.359 -6.121 1.00 81.56 91 SER A CA 1
ATOM 723 C C . SER A 1 91 ? 7.156 -9.824 -7.539 1.00 81.56 91 SER A C 1
ATOM 725 O O . SER A 1 91 ? 7.838 -8.874 -7.943 1.00 81.56 91 SER A O 1
ATOM 727 N N . ARG A 1 92 ? 6.221 -10.416 -8.294 1.00 84.62 92 ARG A N 1
ATOM 728 C CA . ARG A 1 92 ? 5.926 -10.079 -9.694 1.00 84.62 92 ARG A CA 1
ATOM 729 C C . ARG A 1 92 ? 5.765 -8.581 -9.950 1.00 84.62 92 ARG A C 1
ATOM 731 O O . ARG A 1 92 ? 6.145 -8.127 -11.025 1.00 84.62 92 ARG A O 1
ATOM 738 N N . TYR A 1 93 ? 5.223 -7.820 -9.003 1.00 91.38 93 TYR A N 1
ATOM 739 C CA . TYR A 1 93 ? 5.005 -6.382 -9.185 1.00 91.38 93 TYR A CA 1
ATOM 740 C C . TYR A 1 93 ? 5.878 -5.510 -8.286 1.00 91.38 93 TYR A C 1
ATOM 742 O O . TYR A 1 93 ? 6.306 -4.446 -8.728 1.00 91.38 93 TYR A O 1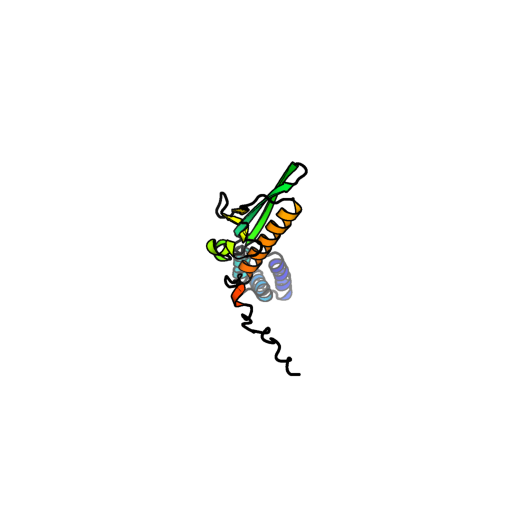
ATOM 750 N N . THR A 1 94 ? 6.218 -5.947 -7.070 1.00 91.75 94 THR A N 1
ATOM 751 C CA . THR A 1 94 ? 7.053 -5.117 -6.186 1.00 91.75 94 THR A CA 1
ATOM 752 C C . THR A 1 94 ? 8.522 -5.099 -6.600 1.00 91.75 94 THR A C 1
ATOM 754 O O . THR A 1 94 ? 9.234 -4.182 -6.203 1.00 91.75 94 THR A O 1
ATOM 757 N N . HIS A 1 95 ? 8.996 -6.045 -7.426 1.00 92.75 95 HIS A N 1
ATOM 758 C CA . HIS A 1 95 ? 10.407 -6.077 -7.840 1.00 92.75 95 HIS A CA 1
ATOM 759 C C . HIS A 1 95 ? 10.821 -4.863 -8.675 1.00 92.75 95 HIS A C 1
ATOM 761 O O . HIS A 1 95 ? 12.018 -4.589 -8.802 1.00 92.75 95 HIS A O 1
ATOM 767 N N . TYR A 1 96 ? 9.852 -4.131 -9.230 1.00 94.50 96 TYR A N 1
ATOM 768 C CA . TYR A 1 96 ? 10.095 -2.870 -9.916 1.00 94.50 96 TYR A CA 1
ATOM 769 C C . TYR A 1 96 ? 10.424 -1.729 -8.955 1.00 94.50 96 TYR A C 1
ATOM 771 O O . TYR A 1 96 ? 11.087 -0.796 -9.382 1.00 94.50 96 TYR A O 1
ATOM 779 N N . PHE A 1 97 ? 10.046 -1.807 -7.680 1.00 95.50 97 PHE A N 1
ATOM 780 C CA . PHE A 1 97 ? 10.134 -0.696 -6.735 1.00 95.50 97 PHE A CA 1
ATOM 781 C C . PHE A 1 97 ? 11.373 -0.771 -5.829 1.00 95.50 97 PHE A C 1
ATOM 783 O O . PHE A 1 97 ? 11.922 -1.849 -5.581 1.00 95.50 97 PHE A O 1
ATOM 790 N N . ASP A 1 98 ? 11.804 0.392 -5.344 1.00 94.12 98 ASP A N 1
ATOM 791 C CA . ASP A 1 98 ? 12.672 0.580 -4.174 1.00 94.12 98 ASP A CA 1
ATOM 792 C C . 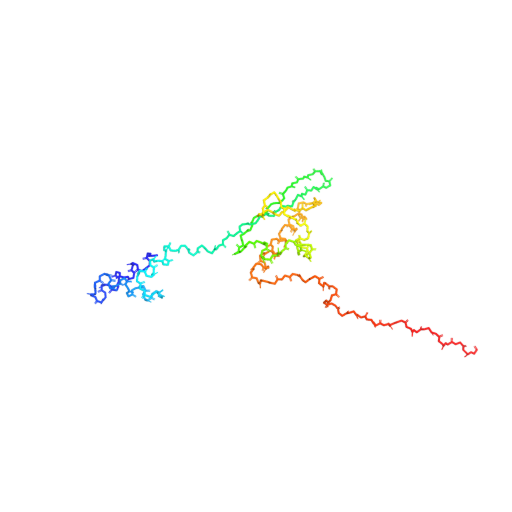ASP A 1 98 ? 12.171 1.799 -3.376 1.00 94.12 98 ASP A C 1
ATOM 794 O O . ASP A 1 98 ? 11.229 2.478 -3.794 1.00 94.12 98 ASP A O 1
ATOM 798 N N . ILE A 1 99 ? 12.777 2.053 -2.220 1.00 94.06 99 ILE A N 1
ATOM 799 C CA . ILE A 1 99 ? 12.464 3.206 -1.371 1.00 94.06 99 ILE A CA 1
ATOM 800 C C . ILE A 1 99 ? 12.743 4.499 -2.147 1.00 94.06 99 ILE A C 1
ATOM 802 O O . ILE A 1 99 ? 13.790 4.638 -2.780 1.00 94.06 99 ILE A O 1
ATOM 806 N N . GLY A 1 100 ? 11.769 5.408 -2.131 1.00 92.56 100 GLY A N 1
ATOM 807 C CA . GLY A 1 100 ? 11.847 6.725 -2.749 1.00 92.56 100 GLY A CA 1
ATOM 808 C C . GLY A 1 100 ? 12.575 7.740 -1.867 1.00 92.56 100 GLY A C 1
ATOM 809 O O . GLY A 1 100 ? 13.449 7.387 -1.082 1.00 92.56 100 GLY A O 1
ATOM 810 N N . ALA A 1 101 ? 12.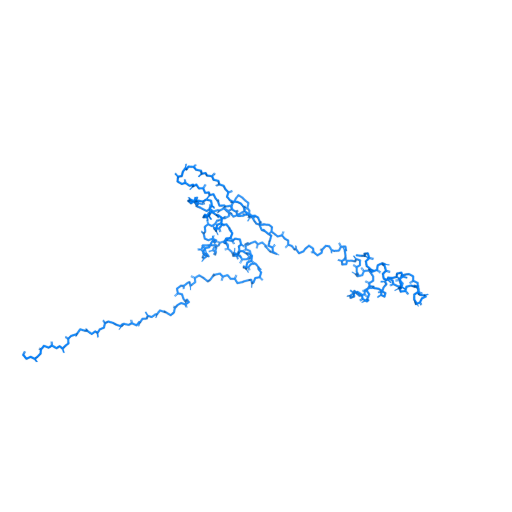207 9.016 -2.019 1.00 91.69 101 ALA A N 1
ATOM 811 C CA . ALA A 1 101 ? 12.770 10.100 -1.214 1.00 91.69 101 ALA A CA 1
ATOM 812 C C . ALA A 1 101 ? 12.437 9.943 0.278 1.00 91.69 101 ALA A C 1
ATOM 814 O O . ALA A 1 101 ? 13.307 10.151 1.117 1.00 91.69 101 ALA A O 1
ATOM 815 N N . GLU A 1 102 ? 11.209 9.513 0.579 1.00 93.56 102 GLU A N 1
ATOM 816 C CA . GLU A 1 102 ? 10.744 9.246 1.940 1.00 93.56 102 GLU A CA 1
ATOM 817 C C . GLU A 1 102 ? 10.497 7.746 2.169 1.00 93.56 102 GLU A C 1
ATOM 819 O O . GLU A 1 102 ? 10.197 7.016 1.213 1.00 93.56 102 GLU A O 1
ATOM 824 N N . PRO A 1 103 ? 10.562 7.258 3.423 1.00 91.50 103 PRO A N 1
ATOM 825 C CA . PRO A 1 103 ? 10.303 5.857 3.753 1.00 91.50 103 PRO A CA 1
ATOM 826 C C . PRO A 1 103 ? 8.913 5.366 3.333 1.00 91.50 103 PRO A C 1
ATOM 828 O O . PRO A 1 103 ? 8.751 4.184 3.036 1.00 91.50 103 PRO A O 1
ATOM 831 N N . GLU A 1 104 ? 7.912 6.245 3.289 1.00 94.50 104 GLU A N 1
ATOM 832 C CA . GLU A 1 104 ? 6.535 5.960 2.865 1.00 94.50 104 GLU A CA 1
ATOM 833 C C . GLU A 1 104 ? 6.354 6.028 1.339 1.00 94.50 104 GLU A C 1
ATOM 835 O O . GLU A 1 104 ? 5.247 5.856 0.823 1.00 94.50 104 GLU A O 1
ATOM 840 N N . MET A 1 105 ? 7.425 6.282 0.589 1.00 96.00 105 MET A N 1
ATOM 841 C CA . MET A 1 105 ? 7.399 6.369 -0.866 1.00 96.00 105 MET A CA 1
ATOM 842 C C . MET A 1 105 ? 8.111 5.165 -1.476 1.00 96.00 105 MET A C 1
ATOM 844 O O . MET A 1 105 ? 9.232 4.821 -1.109 1.00 96.00 105 MET A O 1
ATOM 848 N N . LEU A 1 106 ? 7.473 4.547 -2.464 1.00 96.62 106 LEU A N 1
ATOM 849 C CA . LEU A 1 106 ? 8.055 3.495 -3.285 1.00 96.62 106 LEU A CA 1
ATOM 850 C C . LEU A 1 106 ? 8.144 3.990 -4.724 1.00 96.62 106 LEU A C 1
ATOM 852 O O . LEU A 1 106 ? 7.126 4.232 -5.370 1.00 96.62 106 LEU A O 1
ATOM 856 N N . ALA A 1 107 ? 9.360 4.118 -5.244 1.00 96.88 107 ALA A N 1
ATOM 857 C CA . ALA A 1 107 ? 9.603 4.559 -6.610 1.00 96.88 107 ALA A CA 1
ATOM 858 C C . ALA A 1 107 ? 9.998 3.377 -7.495 1.00 96.88 107 ALA A C 1
ATOM 860 O O . ALA A 1 107 ? 10.854 2.565 -7.134 1.00 96.88 107 ALA A O 1
ATOM 861 N N . SER A 1 108 ? 9.378 3.269 -8.670 1.00 96.56 108 SER A N 1
ATOM 862 C CA . SER A 1 108 ? 9.804 2.300 -9.673 1.00 96.56 108 SER A CA 1
ATOM 863 C C . SER A 1 108 ? 11.211 2.646 -10.165 1.00 96.56 108 SER A C 1
ATOM 865 O O . SER A 1 108 ? 11.500 3.772 -10.563 1.00 96.56 108 SER A O 1
ATOM 867 N N . LYS A 1 109 ? 12.082 1.640 -10.184 1.00 95.25 109 LYS A N 1
ATOM 868 C CA . LYS A 1 109 ? 13.460 1.681 -10.691 1.00 95.25 109 LYS A CA 1
ATOM 869 C C . LYS A 1 109 ? 13.529 1.769 -12.217 1.00 95.25 109 LYS A C 1
ATOM 871 O O . LYS A 1 109 ? 14.620 1.828 -12.778 1.00 95.25 109 LYS A O 1
ATOM 876 N N . ARG A 1 110 ? 12.389 1.668 -12.908 1.00 93.81 110 ARG A N 1
ATOM 877 C CA . ARG A 1 110 ? 12.300 1.658 -14.372 1.00 93.81 110 ARG A CA 1
ATOM 878 C C . ARG A 1 110 ? 11.271 2.669 -14.850 1.00 93.81 110 ARG A C 1
ATOM 880 O O . ARG A 1 110 ? 10.238 2.859 -14.217 1.00 93.81 110 ARG A O 1
ATOM 887 N N . ILE A 1 111 ? 11.538 3.237 -16.020 1.00 96.50 111 ILE A N 1
ATOM 888 C CA . ILE A 1 111 ? 10.541 3.963 -16.803 1.00 96.50 111 ILE A CA 1
ATOM 889 C C . ILE A 1 111 ? 9.776 2.925 -17.628 1.00 96.50 111 ILE A C 1
ATOM 891 O O . ILE A 1 111 ? 10.387 2.122 -18.334 1.00 96.50 111 ILE A O 1
ATOM 895 N N . HIS A 1 112 ? 8.455 2.898 -17.493 1.00 96.69 112 HIS A N 1
ATOM 896 C CA . HIS A 1 112 ? 7.588 1.989 -18.239 1.00 96.69 112 HIS A CA 1
ATOM 897 C C . HIS A 1 112 ? 7.303 2.524 -19.650 1.00 96.69 112 HIS A C 1
ATOM 899 O O . HIS A 1 112 ? 7.326 3.728 -19.878 1.00 96.69 112 HIS A O 1
ATOM 905 N N . ASP A 1 113 ? 7.031 1.625 -20.591 1.00 96.19 113 ASP A N 1
ATOM 906 C CA . ASP A 1 113 ? 6.855 1.901 -22.028 1.00 96.19 113 ASP A CA 1
ATOM 907 C C . ASP A 1 113 ? 5.485 2.488 -22.409 1.00 96.19 113 ASP A C 1
ATOM 909 O O . ASP A 1 113 ? 5.234 2.813 -23.567 1.00 96.19 113 ASP A O 1
ATOM 913 N N . SER A 1 114 ? 4.571 2.581 -21.449 1.00 97.19 114 SER A N 1
ATOM 914 C CA . SER A 1 114 ? 3.226 3.111 -21.631 1.00 97.19 114 SER A CA 1
ATOM 915 C C . SER A 1 114 ? 2.613 3.472 -20.282 1.00 97.19 114 SER A C 1
ATOM 917 O O . SER A 1 114 ? 2.989 2.923 -19.236 1.00 97.19 114 SER A O 1
ATOM 919 N N . GLN A 1 115 ? 1.622 4.362 -20.314 1.00 97.62 115 GLN A N 1
ATOM 920 C CA . GLN A 1 115 ? 0.817 4.689 -19.142 1.00 97.62 115 GLN A CA 1
ATOM 921 C C . GLN A 1 115 ? 0.133 3.446 -18.564 1.00 97.62 115 GLN A C 1
ATOM 923 O O . GLN A 1 115 ? 0.192 3.199 -17.359 1.00 97.62 115 GLN A O 1
ATOM 928 N N . ASP A 1 116 ? -0.469 2.621 -19.422 1.00 97.69 116 ASP A N 1
ATOM 929 C CA . ASP A 1 116 ? -1.166 1.408 -18.993 1.00 97.69 116 ASP A CA 1
ATOM 930 C C . ASP A 1 116 ? -0.220 0.409 -18.331 1.00 97.69 116 ASP A C 1
ATOM 932 O O . ASP A 1 116 ? -0.561 -0.183 -17.302 1.00 97.69 116 ASP A O 1
ATOM 936 N N . ARG A 1 117 ? 1.011 0.264 -18.840 1.00 96.62 117 ARG A N 1
ATOM 937 C CA . ARG A 1 117 ? 2.010 -0.580 -18.183 1.00 96.62 117 ARG A CA 1
ATOM 938 C C . ARG A 1 117 ? 2.372 -0.054 -16.798 1.00 96.62 117 ARG A C 1
ATOM 940 O O . ARG A 1 117 ? 2.438 -0.858 -15.863 1.00 96.62 117 ARG A O 1
ATOM 947 N N . ALA A 1 118 ? 2.578 1.255 -16.647 1.00 97.69 118 ALA A N 1
ATOM 948 C CA . ALA A 1 118 ? 2.827 1.856 -15.337 1.00 97.69 118 ALA A CA 1
ATOM 949 C C . ALA A 1 118 ? 1.654 1.629 -14.376 1.00 97.69 118 ALA A C 1
ATOM 951 O O . ALA A 1 118 ? 1.881 1.195 -13.247 1.00 97.69 118 ALA A O 1
ATOM 952 N N . ARG A 1 119 ? 0.405 1.800 -14.831 1.00 98.06 119 ARG A N 1
ATOM 953 C CA . ARG A 1 119 ? -0.800 1.515 -14.032 1.00 98.06 119 ARG A CA 1
ATOM 954 C C . ARG A 1 119 ? -0.859 0.067 -13.574 1.00 98.06 119 ARG A C 1
ATOM 956 O O . ARG A 1 119 ? -1.102 -0.196 -12.399 1.00 98.06 119 ARG A O 1
ATOM 963 N N . VAL A 1 120 ? -0.609 -0.885 -14.474 1.00 97.62 120 VAL A N 1
ATOM 964 C CA . VAL A 1 120 ? -0.590 -2.317 -14.134 1.00 97.62 120 VAL A CA 1
ATOM 965 C C . VAL A 1 120 ? 0.454 -2.608 -13.058 1.00 97.62 120 VAL A C 1
ATOM 967 O O . VAL A 1 120 ? 0.168 -3.345 -12.115 1.00 97.62 120 VAL A O 1
ATOM 970 N N . VAL A 1 121 ? 1.648 -2.024 -13.172 1.00 97.19 121 VAL A N 1
ATOM 971 C CA . VAL A 1 121 ? 2.737 -2.227 -12.208 1.00 97.19 121 VAL A CA 1
ATOM 972 C C . VAL A 1 121 ? 2.420 -1.589 -10.853 1.00 97.19 121 VAL A C 1
ATOM 974 O O . VAL A 1 121 ? 2.506 -2.275 -9.835 1.00 97.19 121 VAL A O 1
ATOM 977 N N . VAL A 1 122 ? 1.990 -0.325 -10.836 1.00 97.94 122 VAL A N 1
ATOM 978 C CA . VAL A 1 122 ? 1.619 0.419 -9.621 1.00 97.94 122 VAL A CA 1
ATOM 979 C C . VAL A 1 122 ? 0.460 -0.263 -8.893 1.00 97.94 122 VAL A C 1
ATOM 981 O O . VAL A 1 122 ? 0.575 -0.600 -7.715 1.00 97.94 122 VAL A O 1
ATOM 984 N N . CYS A 1 123 ? -0.633 -0.561 -9.597 1.00 97.94 123 CYS A N 1
ATOM 985 C CA . CYS A 1 123 ? -1.791 -1.221 -9.002 1.00 97.94 123 CYS A CA 1
ATOM 986 C C . CYS A 1 123 ? -1.488 -2.673 -8.601 1.00 97.94 123 CYS A C 1
ATOM 988 O O . CYS A 1 123 ? -2.058 -3.182 -7.637 1.00 97.94 123 CYS A O 1
ATOM 990 N N . GLY A 1 124 ? -0.623 -3.373 -9.340 1.00 96.69 124 GLY A N 1
ATOM 991 C CA . GLY A 1 124 ? -0.165 -4.715 -8.983 1.00 96.69 124 GLY A CA 1
ATOM 992 C C . GLY A 1 124 ? 0.592 -4.713 -7.656 1.00 96.69 124 GLY A C 1
ATOM 993 O O . GLY A 1 124 ? 0.235 -5.458 -6.747 1.00 96.69 124 GLY A O 1
ATOM 994 N N . ALA A 1 125 ? 1.571 -3.817 -7.511 1.00 96.38 125 ALA A N 1
ATOM 995 C CA . ALA A 1 125 ? 2.353 -3.681 -6.286 1.00 96.38 125 ALA A CA 1
ATOM 996 C C . ALA A 1 125 ? 1.487 -3.244 -5.095 1.00 96.38 125 ALA A C 1
ATOM 998 O O . ALA A 1 125 ? 1.619 -3.806 -4.009 1.00 96.38 125 ALA A O 1
ATOM 999 N N . ALA A 1 126 ? 0.543 -2.322 -5.306 1.00 97.12 126 ALA A N 1
ATOM 1000 C CA . ALA A 1 126 ? -0.409 -1.912 -4.278 1.00 97.12 126 ALA A CA 1
ATOM 1001 C C . ALA A 1 126 ? -1.242 -3.091 -3.747 1.00 97.12 126 ALA A C 1
ATOM 1003 O O . ALA A 1 126 ? -1.344 -3.286 -2.536 1.00 97.12 126 ALA A O 1
ATOM 1004 N N . ARG A 1 127 ? -1.788 -3.928 -4.640 1.00 96.19 127 ARG A N 1
ATOM 1005 C CA . ARG A 1 127 ? -2.533 -5.136 -4.243 1.00 96.19 127 ARG A CA 1
ATOM 1006 C C . ARG A 1 127 ? -1.656 -6.113 -3.467 1.00 96.19 127 ARG A C 1
ATOM 1008 O O . ARG A 1 127 ? -2.115 -6.661 -2.469 1.00 96.19 127 ARG A O 1
ATOM 1015 N N . THR A 1 128 ? -0.404 -6.302 -3.884 1.00 94.94 128 THR A N 1
ATOM 1016 C CA . THR A 1 128 ? 0.553 -7.155 -3.168 1.00 94.94 128 THR A CA 1
ATOM 1017 C C . THR A 1 128 ? 0.826 -6.638 -1.753 1.00 94.94 128 THR A C 1
ATOM 1019 O O . THR A 1 128 ? 0.814 -7.429 -0.811 1.00 94.94 128 THR A O 1
ATOM 1022 N N . LEU A 1 129 ? 1.019 -5.326 -1.578 1.00 94.69 129 LEU A N 1
ATOM 1023 C CA . LEU A 1 129 ? 1.224 -4.712 -0.261 1.00 94.69 129 LEU A CA 1
ATOM 1024 C C . LEU A 1 129 ? 0.004 -4.879 0.645 1.00 94.69 129 LEU A C 1
ATOM 1026 O O . LEU A 1 129 ? 0.152 -5.308 1.787 1.00 94.69 129 LEU A O 1
ATOM 1030 N N . ILE A 1 130 ? -1.196 -4.599 0.129 1.00 94.94 130 ILE A N 1
ATOM 1031 C CA . ILE A 1 130 ? -2.454 -4.773 0.872 1.00 94.94 130 ILE A CA 1
ATOM 1032 C C . ILE A 1 130 ? -2.619 -6.232 1.298 1.00 94.94 130 ILE A C 1
ATOM 1034 O O . ILE A 1 130 ? -2.899 -6.508 2.463 1.00 94.94 130 ILE A O 1
ATOM 1038 N N . PHE A 1 131 ? -2.396 -7.170 0.376 1.00 94.00 131 PHE A N 1
ATOM 1039 C CA . PHE A 1 131 ? -2.504 -8.598 0.652 1.00 94.00 131 PHE A CA 1
ATOM 1040 C C . PHE A 1 131 ? -1.520 -9.046 1.738 1.00 94.00 131 PHE A C 1
ATOM 1042 O O . PHE A 1 131 ? -1.924 -9.700 2.701 1.00 94.00 131 PHE A O 1
ATOM 1049 N N . ALA A 1 132 ? -0.245 -8.669 1.622 1.00 92.94 132 ALA A N 1
ATOM 1050 C CA . ALA A 1 132 ? 0.775 -9.026 2.603 1.00 92.94 132 ALA A CA 1
ATOM 1051 C C . ALA A 1 132 ? 0.509 -8.383 3.971 1.00 92.94 132 ALA A C 1
ATOM 1053 O O . ALA A 1 132 ? 0.697 -9.015 5.012 1.00 92.94 132 ALA A O 1
ATOM 1054 N N . ALA A 1 133 ? 0.020 -7.141 3.986 1.00 92.69 133 ALA A N 1
ATOM 1055 C CA . ALA A 1 133 ? -0.330 -6.455 5.219 1.00 92.69 133 ALA A CA 1
ATOM 1056 C C . ALA A 1 133 ? -1.510 -7.131 5.932 1.00 92.69 133 ALA A C 1
ATOM 1058 O O . ALA A 1 133 ? -1.441 -7.321 7.146 1.00 92.69 133 ALA A O 1
ATOM 1059 N N . ALA A 1 134 ? -2.542 -7.529 5.182 1.00 90.50 134 ALA A N 1
ATOM 1060 C CA . ALA A 1 134 ? -3.754 -8.148 5.713 1.00 90.50 134 ALA A CA 1
ATOM 1061 C C . ALA A 1 134 ? -3.559 -9.610 6.145 1.00 90.50 134 ALA A C 1
ATOM 1063 O O . ALA A 1 134 ? -4.126 -10.031 7.148 1.00 90.50 134 ALA A O 1
ATOM 1064 N N . THR A 1 135 ? -2.771 -10.390 5.399 1.00 91.12 135 THR A N 1
ATOM 1065 C CA . THR A 1 135 ? -2.646 -11.846 5.617 1.00 91.12 135 THR A CA 1
ATOM 1066 C C . THR A 1 135 ? -1.369 -12.257 6.343 1.00 91.12 135 THR A C 1
ATOM 1068 O O . THR A 1 135 ? -1.288 -13.365 6.864 1.00 91.12 135 THR A O 1
ATOM 1071 N N . GLY A 1 136 ? -0.334 -11.412 6.331 1.00 88.69 136 GLY A N 1
ATOM 1072 C CA . GLY A 1 136 ? 1.019 -11.795 6.746 1.00 88.69 136 GLY A CA 1
ATOM 1073 C C . GLY A 1 136 ? 1.723 -12.762 5.781 1.00 88.69 136 GLY A C 1
ATOM 1074 O O . GLY A 1 136 ? 2.883 -13.108 6.007 1.00 88.69 136 GLY A O 1
ATOM 1075 N N . LEU A 1 137 ? 1.059 -13.185 4.699 1.00 86.38 137 LEU A N 1
ATOM 1076 C CA . LEU A 1 137 ? 1.635 -14.03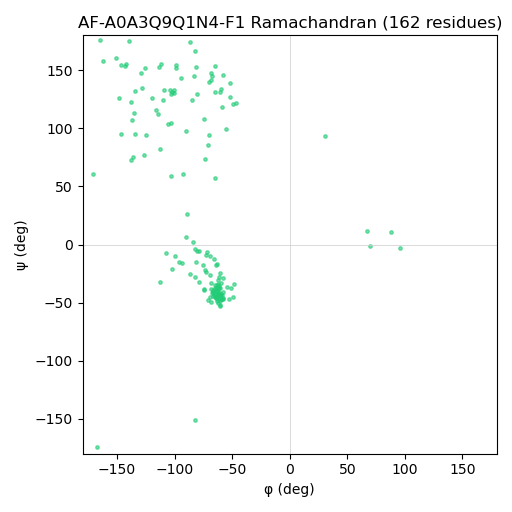9 3.667 1.00 86.38 137 LEU A CA 1
ATOM 1077 C C . LEU A 1 137 ? 2.418 -13.198 2.657 1.00 86.38 137 LEU A C 1
ATOM 1079 O O . LEU A 1 137 ? 2.048 -12.078 2.314 1.00 86.38 137 LEU A O 1
ATOM 1083 N N . ARG A 1 138 ? 3.512 -13.762 2.148 1.00 80.00 138 ARG A N 1
ATOM 1084 C CA . ARG A 1 138 ? 4.406 -13.110 1.185 1.00 80.00 138 ARG A CA 1
ATOM 1085 C C . ARG A 1 138 ? 4.934 -14.119 0.179 1.00 80.00 138 ARG A C 1
ATOM 1087 O O . ARG A 1 138 ? 5.034 -15.305 0.489 1.00 80.00 138 ARG A O 1
ATOM 1094 N N . GLU A 1 139 ? 5.288 -13.644 -1.012 1.00 72.00 139 GLU A N 1
ATOM 1095 C CA . GLU A 1 139 ? 5.813 -14.507 -2.071 1.00 72.00 139 GLU A CA 1
ATOM 1096 C C . GLU A 1 139 ? 7.098 -15.224 -1.619 1.00 72.00 139 GLU A C 1
ATOM 1098 O O . GLU A 1 139 ? 8.003 -14.637 -1.015 1.00 72.00 139 GLU A O 1
ATOM 1103 N N . SER A 1 140 ? 7.155 -16.531 -1.883 1.00 70.12 140 SER A N 1
ATOM 1104 C CA . SER A 1 140 ? 8.305 -17.366 -1.542 1.00 70.12 140 SER A CA 1
ATOM 1105 C C . SER A 1 140 ? 9.498 -17.017 -2.428 1.00 70.12 140 SER A C 1
ATOM 1107 O O . SER A 1 140 ? 9.368 -16.876 -3.639 1.00 70.12 140 SER A O 1
ATOM 1109 N N . SER A 1 141 ? 10.702 -16.977 -1.851 1.00 64.50 141 SER A N 1
ATOM 1110 C CA . SER A 1 141 ? 11.942 -16.868 -2.638 1.00 64.50 141 SER A CA 1
ATOM 1111 C C . SER A 1 141 ? 12.280 -18.116 -3.448 1.00 64.50 141 SER A C 1
ATOM 1113 O O . SER A 1 141 ? 13.224 -18.101 -4.228 1.00 64.50 141 SER A O 1
ATOM 1115 N N . GLY A 1 142 ? 11.566 -19.218 -3.229 1.00 63.38 142 GLY A N 1
ATOM 1116 C CA . GLY A 1 142 ? 11.771 -20.480 -3.924 1.00 63.38 142 GLY A CA 1
ATOM 1117 C C . GLY A 1 142 ? 10.712 -20.722 -4.988 1.00 63.38 142 GLY A C 1
ATOM 1118 O O . GLY A 1 142 ? 10.031 -21.738 -4.906 1.00 63.38 142 GLY A O 1
ATOM 1119 N N . HIS A 1 143 ? 10.576 -19.840 -5.983 1.00 58.94 143 HIS A N 1
ATOM 1120 C CA . HIS A 1 143 ? 9.706 -20.100 -7.143 1.00 58.94 143 HIS A CA 1
ATOM 1121 C C . HIS A 1 143 ? 10.016 -21.474 -7.777 1.00 58.94 143 HIS A C 1
ATOM 1123 O O . HIS A 1 143 ? 9.102 -22.212 -8.131 1.00 58.94 143 HIS A O 1
ATOM 1129 N N . SER A 1 144 ? 11.297 -21.859 -7.823 1.00 58.31 144 SER A N 1
ATOM 1130 C CA . SER A 1 144 ? 11.774 -23.150 -8.337 1.00 58.31 144 SER A CA 1
ATOM 1131 C C . SER A 1 144 ? 11.659 -24.324 -7.356 1.00 58.31 144 SER A C 1
ATOM 1133 O O . SER A 1 144 ? 11.966 -25.450 -7.731 1.00 58.31 144 SER A O 1
ATOM 1135 N N . ARG A 1 145 ? 11.255 -24.086 -6.100 1.00 60.44 145 ARG A N 1
ATOM 1136 C CA . ARG A 1 145 ? 11.036 -25.138 -5.087 1.00 60.44 145 ARG A CA 1
ATOM 1137 C C . ARG A 1 145 ? 9.586 -25.615 -5.023 1.00 60.44 145 ARG A C 1
ATOM 1139 O O . ARG A 1 145 ? 9.332 -26.647 -4.419 1.00 60.44 145 ARG A O 1
ATOM 1146 N N . ALA A 1 146 ? 8.657 -24.857 -5.605 1.00 60.12 146 ALA A N 1
ATOM 1147 C CA . ALA A 1 146 ? 7.240 -25.209 -5.654 1.00 60.12 146 ALA A CA 1
ATOM 1148 C C . ALA A 1 146 ? 6.908 -26.206 -6.777 1.00 60.12 146 ALA A C 1
ATOM 1150 O O . ALA A 1 146 ? 5.840 -26.808 -6.756 1.00 60.12 146 ALA A O 1
ATOM 1151 N N . TYR A 1 147 ? 7.820 -26.388 -7.735 1.00 57.53 147 TYR A N 1
ATOM 1152 C CA . TYR A 1 147 ? 7.690 -27.381 -8.794 1.00 57.53 147 TYR A CA 1
ATOM 1153 C C . TYR A 1 147 ? 8.591 -28.574 -8.467 1.00 57.53 147 TYR A C 1
ATOM 1155 O O . TYR A 1 147 ? 9.777 -28.363 -8.177 1.00 57.53 147 TYR A O 1
ATOM 1163 N N . PRO A 1 148 ? 8.073 -29.814 -8.506 1.00 63.56 148 PRO A N 1
ATOM 1164 C CA . PRO A 1 148 ? 8.922 -30.993 -8.518 1.00 63.56 148 PRO A CA 1
ATOM 1165 C C . PRO A 1 148 ? 9.954 -30.822 -9.633 1.00 63.56 148 PRO A C 1
ATOM 1167 O O . PRO A 1 148 ? 9.605 -30.516 -10.772 1.00 63.56 148 PRO A O 1
ATOM 1170 N N . ARG A 1 149 ? 11.241 -30.972 -9.314 1.00 58.56 149 ARG A N 1
ATOM 1171 C CA . ARG A 1 149 ? 12.248 -31.148 -10.359 1.00 58.56 149 ARG A CA 1
ATOM 1172 C C . ARG A 1 149 ? 11.996 -32.530 -10.942 1.00 58.56 149 ARG A C 1
ATOM 1174 O O . ARG A 1 149 ? 12.490 -33.499 -10.373 1.00 58.56 149 ARG A O 1
ATOM 1181 N N . GLU A 1 150 ? 11.226 -32.620 -12.021 1.00 58.38 150 GLU A N 1
ATOM 1182 C CA . GLU A 1 150 ? 11.255 -33.796 -12.888 1.00 58.38 150 GLU A CA 1
ATOM 1183 C C . GLU A 1 150 ? 12.712 -33.991 -13.325 1.00 58.38 150 GLU A C 1
ATOM 1185 O O . GLU A 1 150 ? 13.247 -33.280 -14.174 1.00 58.38 150 GLU A O 1
ATOM 1190 N N . ARG A 1 151 ? 13.400 -34.918 -12.657 1.00 54.75 151 ARG A N 1
ATOM 1191 C CA . ARG A 1 151 ? 14.568 -35.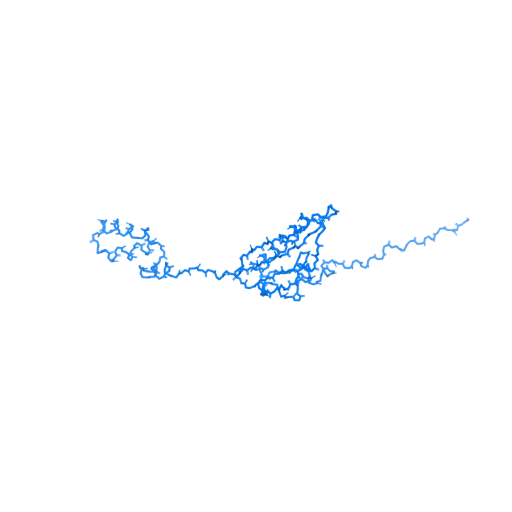603 -13.202 1.00 54.75 151 ARG A CA 1
ATOM 1192 C C . ARG A 1 151 ? 14.049 -36.872 -13.859 1.00 54.75 151 ARG A C 1
ATOM 1194 O O . ARG A 1 151 ? 14.417 -37.963 -13.454 1.00 54.75 151 ARG A O 1
ATOM 1201 N N . ASP A 1 152 ? 13.181 -36.712 -14.849 1.00 53.12 152 ASP A N 1
ATOM 1202 C CA . ASP A 1 152 ? 12.694 -37.850 -15.606 1.00 53.12 152 ASP A CA 1
ATOM 1203 C C . ASP A 1 152 ? 13.355 -37.848 -16.983 1.00 53.12 152 ASP A C 1
ATOM 1205 O O . ASP A 1 152 ? 13.084 -37.048 -17.879 1.00 53.12 152 ASP A O 1
ATOM 1209 N N . HIS A 1 153 ? 14.325 -38.746 -17.085 1.00 51.19 153 HIS A N 1
ATOM 1210 C CA . HIS A 1 153 ? 15.150 -39.036 -18.242 1.00 51.19 153 HIS A CA 1
ATOM 1211 C C . HIS A 1 153 ? 14.311 -39.796 -19.291 1.00 51.19 153 HIS A C 1
ATOM 1213 O O . HIS A 1 153 ? 14.466 -40.999 -19.452 1.00 51.19 153 HIS A O 1
ATOM 1219 N N . TRP A 1 154 ? 13.386 -39.128 -19.989 1.00 52.47 154 TRP A N 1
ATOM 1220 C CA . TRP A 1 154 ? 12.480 -39.777 -20.963 1.00 52.47 154 TRP A CA 1
ATOM 1221 C C . TRP A 1 154 ? 13.007 -39.855 -22.406 1.00 52.47 154 TRP A C 1
ATOM 1223 O O . TRP A 1 154 ? 12.225 -39.954 -23.347 1.00 52.47 154 TRP A O 1
ATOM 1233 N N . TRP A 1 155 ? 14.326 -39.862 -22.616 1.00 51.53 155 TRP A N 1
ATOM 1234 C CA . TRP A 1 155 ? 14.898 -40.043 -23.957 1.00 51.53 155 TRP A CA 1
ATOM 1235 C C . TRP A 1 155 ? 16.106 -40.978 -23.924 1.00 51.53 155 TRP A C 1
ATOM 1237 O O . TRP A 1 155 ? 17.240 -40.536 -24.075 1.00 51.53 155 TRP A O 1
ATOM 1247 N N . ASP A 1 156 ? 15.866 -42.276 -23.743 1.00 47.22 156 ASP A N 1
ATOM 1248 C CA . ASP A 1 156 ? 16.843 -43.297 -24.132 1.00 47.22 156 ASP A CA 1
ATOM 1249 C C . ASP A 1 156 ? 16.133 -44.457 -24.846 1.00 47.22 156 ASP A C 1
ATOM 1251 O O . ASP A 1 156 ? 15.854 -45.515 -24.294 1.00 47.22 156 ASP A O 1
ATOM 1255 N N . TYR A 1 157 ? 15.762 -44.204 -26.102 1.00 47.25 157 TYR A N 1
ATOM 1256 C CA . TYR A 1 157 ? 15.460 -45.242 -27.087 1.00 47.25 157 TYR A CA 1
ATOM 1257 C C . TYR A 1 157 ? 16.312 -44.957 -28.326 1.00 47.25 157 TYR A C 1
ATOM 1259 O O . TYR A 1 157 ? 15.849 -44.415 -29.329 1.00 47.25 157 TYR A O 1
ATOM 1267 N N . ARG A 1 158 ? 17.604 -45.291 -28.244 1.00 41.81 158 ARG A N 1
ATOM 1268 C CA . ARG A 1 158 ? 18.430 -45.523 -29.433 1.00 41.81 158 ARG A CA 1
ATOM 1269 C C . ARG A 1 158 ? 18.353 -47.001 -29.805 1.00 41.81 158 ARG A C 1
ATOM 1271 O O . ARG A 1 158 ? 19.043 -47.838 -29.243 1.00 41.81 158 ARG A O 1
ATOM 1278 N N . SER A 1 159 ? 17.473 -47.265 -30.764 1.00 50.78 159 SER A N 1
ATOM 1279 C CA . SER A 1 159 ? 17.661 -48.150 -31.916 1.00 50.78 159 SER A CA 1
ATOM 1280 C C . SER A 1 159 ? 18.601 -49.352 -31.745 1.00 50.78 159 SER A C 1
ATOM 1282 O O . SER A 1 159 ? 19.783 -49.276 -32.072 1.00 50.78 159 SER A O 1
ATOM 1284 N N . THR A 1 160 ? 18.040 -50.507 -31.392 1.00 52.06 160 THR A N 1
ATOM 1285 C CA . THR A 1 160 ? 18.588 -51.816 -31.778 1.00 52.06 160 THR A CA 1
ATOM 1286 C C . THR A 1 160 ? 17.624 -52.494 -32.747 1.00 52.06 160 THR A C 1
ATOM 1288 O O . THR A 1 160 ? 16.796 -53.323 -32.385 1.00 52.06 160 THR A O 1
ATOM 1291 N N . SER A 1 161 ? 17.719 -52.122 -34.020 1.00 43.69 161 SER A N 1
ATOM 1292 C CA . SER A 1 161 ? 17.106 -52.876 -35.115 1.00 43.69 161 SER A CA 1
ATOM 1293 C C . SER A 1 161 ? 17.996 -52.744 -36.344 1.00 43.69 161 SER A C 1
ATOM 1295 O O . SER A 1 161 ? 17.942 -51.749 -37.064 1.00 43.69 161 SER A O 1
ATOM 1297 N N . GLY A 1 162 ? 18.857 -53.740 -36.521 1.00 43.00 162 GLY A N 1
ATOM 1298 C CA . GLY A 1 162 ? 19.796 -53.861 -37.626 1.00 43.00 162 GLY A CA 1
ATOM 1299 C C . GLY A 1 162 ? 20.439 -55.239 -37.593 1.00 43.00 162 GLY A C 1
ATOM 1300 O O . GLY A 1 162 ? 21.641 -55.343 -37.398 1.00 43.00 162 GLY A O 1
ATOM 1301 N N . ASP A 1 163 ? 19.611 -56.278 -37.705 1.00 45.38 163 ASP A N 1
ATOM 1302 C CA . ASP A 1 163 ? 20.062 -57.641 -37.972 1.00 45.38 163 ASP A CA 1
ATOM 1303 C C . ASP A 1 163 ? 19.158 -58.230 -39.065 1.00 45.38 163 ASP A C 1
ATOM 1305 O O . ASP A 1 163 ? 18.018 -58.624 -38.794 1.00 45.38 163 ASP A O 1
ATOM 1309 N N . ARG A 1 164 ? 19.638 -58.123 -40.312 1.00 40.50 164 ARG A N 1
ATOM 1310 C CA . ARG A 1 164 ? 19.468 -59.021 -41.473 1.00 40.50 164 ARG A CA 1
ATOM 1311 C C . ARG A 1 164 ? 19.919 -58.343 -42.760 1.00 40.50 164 ARG A C 1
ATOM 1313 O O . ARG A 1 164 ? 19.441 -57.220 -43.032 1.00 40.50 164 ARG A O 1
#

Secondary structure (DSSP, 8-state):
-HHHHHHHHHHHHHH---HHHHHHHHHHHTT-SSHHHHHHHHHS------EEEEEEEEEE-TTS-EEEEEEEEEESS-HHHHS-GGGGGGSTTGGGEEE-SSTTEEEESS-BSSHHHHHHHHHHHHHHHHHHHHH-----S-GGGSS-----------------

Nearest PDB structures (foldseek):
  4dxf-assembly1_A  TM=6.132E-01  e=1.101E+00  Staphylococcus aureus subsp. aureus str. Newman
  7k7y-assembly2_E  TM=5.580E-01  e=1.172E+00  Clostridium botulinum
  7k7y-assembly1_A  TM=3.218E-01  e=8.058E-01  Clostridium botulinum
  5y3t-assembly1_A  TM=2.048E-01  e=6.682E-01  Mus musculus
  2pmv-assembly3_C  TM=2.806E-01  e=4.084E+00  Homo sapiens